Protein AF-A0A2R6I097-F1 (afdb_monomer_lite)

Structure (mmCIF, N/CA/C/O backbone):
data_AF-A0A2R6I097-F1
#
_entry.id   AF-A0A2R6I097-F1
#
loop_
_atom_site.group_PDB
_atom_site.id
_atom_site.type_symbol
_atom_site.label_atom_id
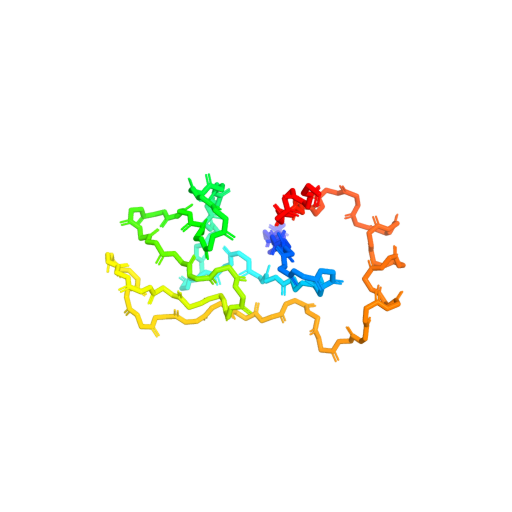_atom_site.label_alt_id
_atom_site.label_comp_id
_atom_site.label_asym_id
_atom_site.label_entity_id
_atom_site.label_seq_id
_atom_site.pdbx_PDB_ins_code
_atom_site.Cartn_x
_atom_site.Cartn_y
_atom_site.Cartn_z
_atom_site.occupancy
_atom_site.B_iso_or_equiv
_atom_site.auth_seq_id
_atom_site.auth_comp_id
_atom_site.auth_asym_id
_atom_site.auth_atom_id
_atom_site.pdbx_PDB_model_num
ATOM 1 N N . MET A 1 1 ? 4.048 -28.047 7.854 1.00 38.00 1 MET A N 1
ATOM 2 C CA . MET A 1 1 ? 3.691 -26.659 8.221 1.00 38.00 1 MET A CA 1
ATOM 3 C C . MET A 1 1 ? 4.423 -25.737 7.258 1.00 38.00 1 MET A C 1
ATOM 5 O O . MET A 1 1 ? 5.643 -25.741 7.271 1.00 38.00 1 MET A O 1
ATOM 9 N N . LYS A 1 2 ? 3.720 -25.070 6.335 1.00 38.78 2 LYS A N 1
ATOM 10 C CA . LYS A 1 2 ? 4.332 -24.219 5.302 1.00 38.78 2 LYS A CA 1
ATOM 11 C C . LYS A 1 2 ? 3.923 -22.782 5.612 1.00 38.78 2 LYS A C 1
ATOM 13 O O . LYS A 1 2 ? 2.765 -22.427 5.421 1.00 38.78 2 LYS A O 1
ATOM 18 N N . THR A 1 3 ? 4.840 -22.014 6.192 1.00 46.94 3 THR A N 1
ATOM 19 C CA . THR A 1 3 ? 4.654 -20.598 6.524 1.00 46.94 3 THR A CA 1
ATOM 20 C C . THR A 1 3 ? 4.210 -19.864 5.258 1.00 46.94 3 THR A C 1
ATOM 22 O O . THR A 1 3 ? 4.891 -19.931 4.233 1.00 46.94 3 THR A O 1
ATOM 25 N N . GLY A 1 4 ? 3.013 -19.273 5.285 1.00 39.88 4 GLY A N 1
ATOM 26 C CA . GLY A 1 4 ? 2.431 -18.586 4.135 1.00 39.88 4 GLY A CA 1
ATOM 27 C C . GLY A 1 4 ? 3.313 -17.411 3.734 1.00 39.88 4 GLY A C 1
ATOM 28 O O . GLY A 1 4 ? 3.565 -16.528 4.550 1.00 39.88 4 GLY A O 1
ATOM 29 N N . ALA A 1 5 ? 3.811 -17.436 2.498 1.00 45.75 5 ALA A N 1
ATOM 30 C CA . ALA A 1 5 ? 4.650 -16.382 1.954 1.00 45.75 5 ALA A CA 1
ATOM 31 C C . ALA A 1 5 ? 3.882 -15.057 1.974 1.00 45.75 5 ALA A C 1
ATOM 33 O O . ALA A 1 5 ? 2.808 -14.929 1.381 1.00 45.75 5 ALA A O 1
ATOM 34 N N . VAL A 1 6 ? 4.444 -14.084 2.678 1.00 49.50 6 VAL A N 1
ATOM 35 C CA . VAL A 1 6 ? 3.997 -12.701 2.642 1.00 49.50 6 VAL A CA 1
ATOM 36 C C . VAL A 1 6 ? 4.427 -12.146 1.287 1.00 49.50 6 VAL A C 1
ATOM 38 O O . VAL A 1 6 ? 5.610 -11.935 1.054 1.00 49.50 6 VAL A O 1
ATOM 41 N N . GLN A 1 7 ? 3.494 -12.013 0.348 1.00 49.97 7 GLN A N 1
ATOM 42 C CA . GLN A 1 7 ? 3.816 -11.531 -0.996 1.00 49.97 7 GLN A CA 1
ATOM 43 C C . GLN A 1 7 ? 3.752 -9.995 -1.032 1.00 49.97 7 GLN A C 1
ATOM 45 O O . GLN A 1 7 ? 2.748 -9.431 -0.599 1.00 49.97 7 GLN A O 1
ATOM 50 N N . PRO A 1 8 ? 4.775 -9.299 -1.537 1.00 46.97 8 PRO A N 1
ATOM 51 C CA . PRO A 1 8 ? 4.722 -7.853 -1.711 1.00 46.97 8 PRO A CA 1
ATOM 52 C C . PRO A 1 8 ? 3.934 -7.440 -2.972 1.00 46.97 8 PRO A C 1
ATOM 54 O O . PRO A 1 8 ? 3.790 -8.206 -3.926 1.00 46.97 8 PRO A O 1
ATOM 57 N N . ALA A 1 9 ? 3.406 -6.218 -2.952 1.00 54.12 9 ALA A N 1
ATOM 58 C CA . ALA A 1 9 ? 2.792 -5.487 -4.054 1.00 54.12 9 ALA A CA 1
ATOM 59 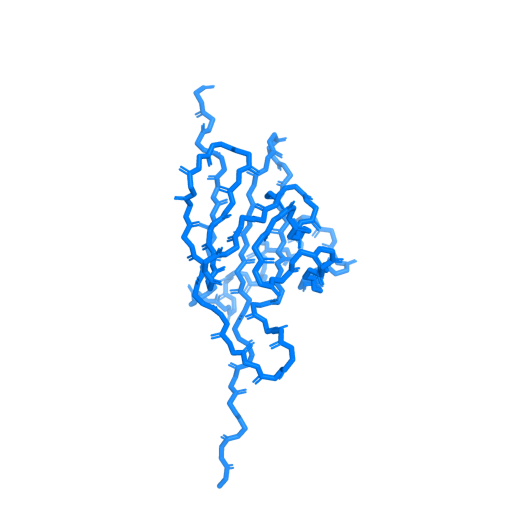C C . ALA A 1 9 ? 3.567 -4.174 -4.253 1.00 54.12 9 ALA A C 1
ATOM 61 O O . ALA A 1 9 ? 3.704 -3.396 -3.317 1.00 54.12 9 ALA A O 1
ATOM 62 N N . ALA A 1 10 ? 4.087 -3.919 -5.449 1.00 53.97 10 ALA A N 1
ATOM 63 C CA . ALA A 1 10 ? 4.812 -2.700 -5.790 1.00 53.97 10 ALA A CA 1
ATOM 64 C C . ALA A 1 10 ? 3.947 -1.693 -6.537 1.00 53.97 10 ALA A C 1
ATOM 66 O O . ALA A 1 10 ? 2.911 -2.057 -7.063 1.00 53.97 10 ALA A O 1
ATOM 67 N N . ALA A 1 11 ? 4.363 -0.438 -6.560 1.00 54.00 11 ALA A N 1
ATOM 68 C CA . ALA A 1 11 ? 3.634 0.731 -7.011 1.00 54.00 11 ALA A CA 1
ATOM 69 C C . ALA A 1 11 ? 4.607 1.725 -7.693 1.00 54.00 11 ALA A C 1
ATOM 71 O O . ALA A 1 11 ? 5.753 1.805 -7.258 1.00 54.00 11 ALA A O 1
ATOM 72 N N . THR A 1 12 ? 4.225 2.490 -8.729 1.00 48.53 12 THR A N 1
ATOM 73 C CA . THR A 1 12 ? 5.062 3.621 -9.212 1.00 48.53 12 THR A CA 1
ATOM 74 C C . THR A 1 12 ? 4.311 4.939 -9.283 1.00 48.53 12 THR A C 1
ATOM 76 O O . THR A 1 12 ? 3.206 4.992 -9.807 1.00 48.53 12 THR A O 1
ATOM 79 N N . GLU A 1 13 ? 4.962 6.022 -8.859 1.00 49.12 13 GLU A N 1
ATOM 80 C CA . GLU A 1 13 ? 4.586 7.402 -9.181 1.00 49.12 13 GLU A CA 1
ATOM 81 C C . GLU A 1 13 ? 5.858 8.144 -9.633 1.00 49.12 13 GLU A C 1
ATOM 83 O O . GLU A 1 13 ? 6.901 8.053 -8.985 1.00 49.12 13 GLU A O 1
ATOM 88 N N . ASN A 1 14 ? 5.820 8.820 -10.789 1.00 45.50 14 ASN A N 1
ATOM 89 C CA . ASN A 1 14 ? 6.926 9.642 -11.320 1.00 45.50 14 ASN A CA 1
ATOM 90 C C . ASN A 1 14 ? 8.304 8.948 -11.395 1.00 45.50 14 ASN A C 1
ATOM 92 O O . ASN A 1 14 ? 9.330 9.526 -11.042 1.00 45.50 14 ASN A O 1
ATOM 96 N N . GLY A 1 15 ? 8.338 7.686 -11.832 1.00 48.31 15 GLY A N 1
ATOM 97 C CA . GLY A 1 15 ? 9.582 6.913 -11.964 1.00 48.31 15 GLY A CA 1
ATOM 98 C C . GLY A 1 15 ? 10.173 6.421 -10.637 1.00 48.31 15 GLY A C 1
ATOM 99 O O . GLY A 1 15 ? 11.169 5.701 -10.649 1.00 48.31 15 GLY A O 1
ATOM 100 N N . THR A 1 16 ? 9.541 6.742 -9.504 1.00 50.97 16 THR A N 1
ATOM 101 C CA . THR A 1 16 ? 9.880 6.165 -8.203 1.00 50.97 16 THR A CA 1
ATOM 102 C C . THR A 1 16 ? 9.061 4.898 -8.023 1.00 50.97 16 THR A C 1
ATOM 104 O O . THR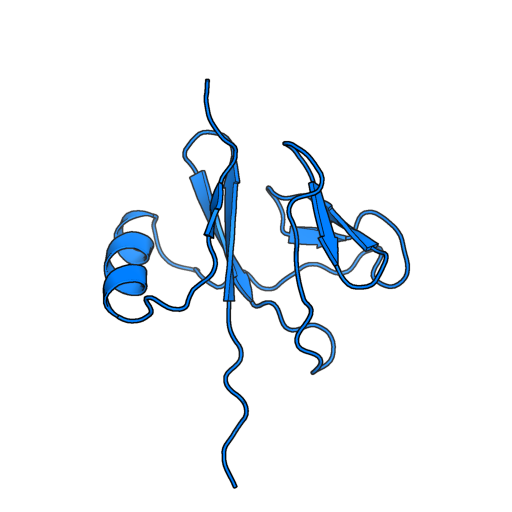 A 1 16 ? 7.832 4.928 -8.066 1.00 50.97 16 THR A O 1
ATOM 107 N N . LEU A 1 17 ? 9.754 3.773 -7.882 1.00 58.59 17 LEU A N 1
ATOM 108 C CA . LEU A 1 17 ? 9.157 2.459 -7.707 1.00 58.59 17 LEU A CA 1
ATOM 109 C C . LEU A 1 17 ? 9.157 2.144 -6.212 1.00 58.59 17 LEU A C 1
ATOM 111 O O . LEU A 1 17 ? 10.220 1.990 -5.617 1.00 58.59 17 LEU A O 1
ATOM 115 N N . VAL A 1 18 ? 7.972 2.105 -5.608 1.00 66.25 18 VAL A N 1
ATOM 116 C CA . VAL A 1 18 ? 7.778 1.839 -4.181 1.00 66.25 18 VAL A CA 1
ATOM 117 C C . VAL A 1 18 ? 7.159 0.463 -4.030 1.00 66.25 18 VAL A C 1
ATOM 119 O O . VAL A 1 18 ? 6.115 0.181 -4.605 1.00 66.25 18 VAL A O 1
ATOM 122 N N . ALA A 1 19 ? 7.803 -0.427 -3.284 1.00 73.00 19 ALA A N 1
ATOM 123 C CA . ALA A 1 19 ? 7.257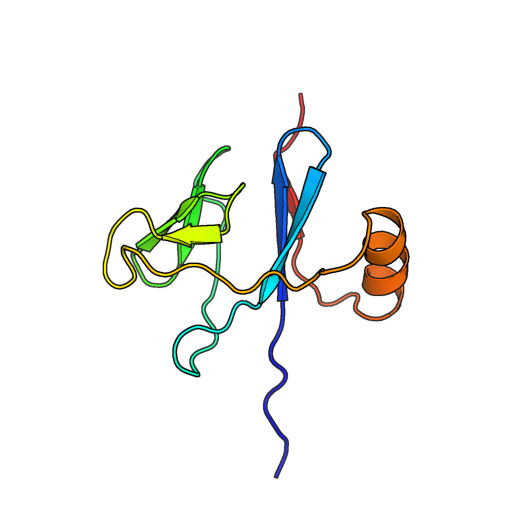 -1.744 -2.996 1.00 73.00 19 ALA A CA 1
ATOM 124 C C . ALA A 1 19 ? 6.641 -1.778 -1.596 1.00 73.00 19 ALA A C 1
ATOM 126 O O . ALA A 1 19 ? 7.237 -1.254 -0.662 1.00 73.00 19 ALA A O 1
ATOM 127 N N . TYR A 1 20 ? 5.487 -2.425 -1.437 1.00 79.62 20 TYR A N 1
ATOM 128 C CA . TYR A 1 20 ? 4.796 -2.610 -0.162 1.00 79.62 20 TYR A CA 1
ATOM 129 C C . TYR A 1 20 ? 4.564 -4.085 0.145 1.00 79.62 20 TYR A C 1
ATOM 131 O O . TYR A 1 20 ? 4.284 -4.897 -0.731 1.00 79.62 20 TYR A O 1
ATOM 139 N N . VAL A 1 21 ? 4.624 -4.451 1.415 1.00 82.25 21 VAL A N 1
ATOM 140 C CA . VAL A 1 21 ? 4.163 -5.737 1.923 1.00 82.25 21 VAL A CA 1
ATOM 141 C C . VAL A 1 21 ? 2.634 -5.726 1.940 1.00 82.25 21 VAL A C 1
ATOM 143 O O . VAL A 1 21 ? 2.018 -4.904 2.611 1.00 82.25 21 VAL A O 1
ATOM 146 N N . ARG A 1 22 ? 1.983 -6.665 1.237 1.00 84.12 22 ARG A N 1
ATOM 147 C CA . ARG A 1 22 ? 0.509 -6.683 1.116 1.00 84.12 22 ARG A CA 1
ATOM 148 C C . ARG A 1 22 ? -0.210 -7.275 2.340 1.00 84.12 22 ARG A C 1
ATOM 150 O O . ARG A 1 22 ? -1.335 -7.763 2.231 1.00 84.12 22 ARG A O 1
ATOM 157 N N . ARG A 1 23 ? 0.455 -7.309 3.498 1.00 85.00 23 ARG A N 1
ATOM 158 C CA . ARG A 1 23 ? -0.048 -7.955 4.714 1.00 85.00 23 ARG A CA 1
ATOM 159 C C . ARG A 1 23 ? -0.425 -6.919 5.757 1.00 85.00 23 ARG A C 1
ATOM 161 O O . ARG A 1 23 ? 0.419 -6.149 6.192 1.00 85.00 23 ARG A O 1
ATOM 168 N N . VAL A 1 24 ? -1.687 -6.953 6.164 1.00 86.50 24 VAL A N 1
ATOM 169 C CA . VAL A 1 24 ? -2.272 -6.085 7.190 1.00 86.50 24 VAL A CA 1
ATOM 170 C C . VAL A 1 24 ? -2.930 -6.995 8.217 1.00 86.50 24 VAL A C 1
ATOM 172 O O . VAL A 1 24 ? -3.673 -7.896 7.837 1.00 86.50 24 VAL A O 1
ATOM 175 N N . ASP A 1 25 ? -2.586 -6.838 9.496 1.00 86.38 25 ASP A N 1
ATOM 176 C CA . ASP A 1 25 ? -3.130 -7.634 10.612 1.00 86.38 25 ASP A CA 1
ATOM 177 C C . ASP A 1 25 ? -3.080 -9.161 10.405 1.00 86.38 25 ASP A C 1
ATOM 179 O O . ASP A 1 25 ? -3.935 -9.921 10.852 1.00 86.38 25 ASP A O 1
ATOM 183 N N . GLY A 1 26 ? -2.049 -9.644 9.706 1.00 83.31 26 GLY A N 1
ATOM 184 C CA . GLY A 1 26 ? -1.889 -11.069 9.416 1.00 83.31 26 GLY A CA 1
ATOM 185 C C . GLY A 1 26 ? -2.727 -11.588 8.239 1.00 83.31 26 GLY A C 1
ATOM 186 O O . GLY A 1 26 ? -2.585 -12.756 7.866 1.00 83.31 26 GLY A O 1
ATOM 187 N N . GLU A 1 27 ? -3.522 -10.739 7.596 1.00 84.56 27 GLU A N 1
ATOM 188 C CA . GLU A 1 27 ? -4.237 -11.053 6.365 1.00 84.56 27 GLU A CA 1
ATOM 189 C C . GLU A 1 27 ? -3.463 -10.547 5.150 1.00 84.56 27 GLU A C 1
ATOM 191 O O . GLU A 1 27 ? -2.834 -9.494 5.167 1.00 84.56 27 GLU A O 1
ATOM 196 N N . THR A 1 28 ? -3.462 -11.332 4.077 1.00 87.31 28 THR A N 1
ATOM 197 C CA . THR A 1 28 ? -2.867 -10.935 2.801 1.00 87.31 28 THR A CA 1
ATOM 198 C C . THR A 1 28 ? -3.943 -10.309 1.932 1.00 87.31 28 THR A C 1
ATOM 200 O O . THR A 1 28 ? -4.799 -11.018 1.409 1.00 87.31 28 THR A O 1
ATOM 203 N N . LEU A 1 29 ? -3.884 -8.989 1.774 1.00 89.00 29 LEU A N 1
ATOM 204 C CA . LEU A 1 29 ? -4.868 -8.244 1.006 1.00 89.00 29 LEU A CA 1
ATOM 205 C C . LEU A 1 29 ? -4.592 -8.353 -0.497 1.00 89.00 29 LEU A C 1
ATOM 207 O O . LEU A 1 29 ? -3.445 -8.442 -0.947 1.00 89.00 29 LEU A O 1
ATOM 211 N N . GLN A 1 30 ? -5.667 -8.325 -1.281 1.00 87.69 30 GLN A N 1
ATOM 212 C CA . GLN A 1 30 ? -5.592 -8.209 -2.733 1.00 87.69 30 GLN A CA 1
ATOM 213 C C . GLN A 1 30 ? -5.744 -6.744 -3.120 1.00 87.69 30 GLN A C 1
ATOM 215 O O . GLN A 1 30 ? -6.776 -6.133 -2.842 1.00 87.69 30 GLN A O 1
ATOM 220 N N . PHE A 1 31 ? -4.695 -6.203 -3.733 1.00 87.00 31 PHE A N 1
ATOM 221 C CA . PHE A 1 31 ? -4.663 -4.839 -4.237 1.00 87.00 31 PHE A CA 1
ATOM 222 C C . PHE A 1 31 ? -4.937 -4.823 -5.731 1.00 87.00 31 PHE A C 1
ATOM 224 O O . PHE A 1 31 ? -4.401 -5.645 -6.469 1.00 87.00 31 PHE A O 1
ATOM 231 N N . GLU A 1 32 ? -5.723 -3.849 -6.160 1.00 85.50 32 GLU A N 1
ATOM 232 C CA . GLU A 1 32 ? -5.951 -3.510 -7.558 1.00 85.50 32 GLU A CA 1
ATOM 233 C C . GLU A 1 32 ? -5.726 -2.012 -7.769 1.00 85.50 32 GLU A C 1
ATOM 235 O O . GLU A 1 32 ? -5.845 -1.204 -6.841 1.00 85.50 32 GLU A O 1
ATOM 240 N N . ARG A 1 33 ? -5.384 -1.624 -8.998 1.00 85.44 33 ARG A N 1
ATOM 241 C CA . ARG A 1 33 ? -5.231 -0.212 -9.346 1.00 85.44 33 ARG A CA 1
ATOM 242 C C . ARG A 1 33 ? -6.613 0.431 -9.436 1.00 85.44 33 ARG A C 1
ATOM 244 O O . ARG A 1 33 ? -7.444 -0.042 -10.205 1.00 85.44 33 ARG A O 1
ATOM 251 N N . ALA A 1 34 ? -6.850 1.491 -8.663 1.00 86.88 34 ALA A N 1
ATOM 252 C CA . ALA A 1 34 ? -8.104 2.241 -8.729 1.00 86.88 34 ALA A CA 1
ATOM 253 C C . ALA A 1 34 ? -8.019 3.365 -9.773 1.00 86.88 34 ALA A C 1
ATOM 255 O O . ALA A 1 34 ? -8.859 3.456 -10.661 1.00 86.88 34 ALA A O 1
ATOM 256 N N . ASP A 1 35 ? -6.976 4.189 -9.682 1.00 86.50 35 ASP A N 1
ATOM 257 C CA . ASP A 1 35 ? -6.668 5.283 -10.610 1.00 86.50 35 ASP A CA 1
ATOM 258 C C . ASP A 1 35 ? -5.158 5.576 -10.576 1.00 86.50 35 ASP A C 1
ATOM 260 O O . ASP A 1 35 ? -4.398 4.694 -10.198 1.00 86.50 35 ASP A O 1
ATOM 264 N N . ALA A 1 36 ? -4.703 6.763 -10.997 1.00 82.50 36 ALA A N 1
ATOM 265 C CA . ALA A 1 36 ? -3.286 7.138 -11.001 1.00 82.50 36 ALA A CA 1
ATOM 266 C C . ALA A 1 36 ? -2.696 7.375 -9.597 1.00 82.50 36 ALA A C 1
ATOM 268 O O . ALA A 1 36 ? -1.494 7.206 -9.406 1.00 82.50 36 ALA A O 1
ATOM 269 N N . THR A 1 37 ? -3.518 7.681 -8.601 1.00 86.38 37 THR A N 1
ATOM 270 C CA . THR A 1 37 ? -3.087 8.068 -7.249 1.00 86.38 37 THR A CA 1
ATOM 271 C C . THR A 1 37 ? -3.433 7.002 -6.216 1.00 86.38 37 THR A C 1
ATOM 273 O O . THR A 1 37 ? -2.765 6.906 -5.192 1.00 86.38 37 THR A O 1
ATOM 276 N N . TYR A 1 38 ? -4.422 6.148 -6.490 1.00 89.25 38 TYR A N 1
ATOM 277 C CA . TYR A 1 38 ? -4.934 5.193 -5.514 1.00 89.25 38 TYR A CA 1
ATOM 278 C C . TYR A 1 38 ? -4.868 3.732 -5.975 1.00 89.25 38 TYR A C 1
ATOM 280 O O . TYR A 1 38 ? -5.010 3.387 -7.155 1.00 89.25 38 TYR A O 1
ATOM 288 N N . LEU A 1 39 ? -4.678 2.857 -4.991 1.00 91.19 39 LEU A N 1
ATOM 289 C CA . LEU A 1 39 ? -4.977 1.431 -5.030 1.00 91.19 39 LEU A CA 1
ATOM 290 C C . LEU A 1 39 ? -6.279 1.168 -4.267 1.00 91.19 39 LEU A C 1
ATOM 292 O O . LEU A 1 39 ? -6.677 1.943 -3.395 1.00 91.19 39 LEU A O 1
ATOM 296 N N . ARG A 1 40 ? -6.920 0.037 -4.548 1.00 93.94 40 ARG A N 1
ATOM 297 C CA . ARG A 1 40 ? -8.066 -0.462 -3.788 1.00 93.94 40 ARG A CA 1
ATOM 298 C C . ARG A 1 40 ? -7.761 -1.847 -3.238 1.00 93.94 40 ARG A C 1
ATOM 300 O O . ARG A 1 40 ? -7.260 -2.699 -3.961 1.00 93.94 40 ARG A O 1
ATOM 307 N N . ALA A 1 41 ? -8.075 -2.067 -1.966 1.00 94.56 41 ALA A N 1
ATOM 308 C CA . ALA A 1 41 ? -8.007 -3.381 -1.330 1.00 94.56 41 ALA A CA 1
ATOM 309 C C . ALA A 1 41 ? -8.950 -3.439 -0.132 1.00 94.56 41 ALA A C 1
ATOM 311 O O . ALA A 1 41 ? -9.043 -2.474 0.626 1.00 94.56 41 ALA A O 1
ATOM 312 N N . SER A 1 42 ? -9.647 -4.564 0.054 1.00 94.62 42 SER A N 1
ATOM 313 C CA . SER A 1 42 ? -10.521 -4.797 1.219 1.00 94.62 42 SER A CA 1
ATOM 314 C C . SER A 1 42 ? -11.495 -3.634 1.501 1.00 94.62 42 SER A C 1
ATOM 316 O O . SER A 1 42 ? -11.680 -3.179 2.629 1.00 94.62 42 SER A O 1
ATOM 318 N N . ARG A 1 43 ? -12.118 -3.104 0.437 1.00 95.94 43 ARG A N 1
ATOM 319 C CA . ARG A 1 43 ? -13.049 -1.953 0.483 1.00 95.94 43 ARG A CA 1
ATOM 320 C C . ARG A 1 43 ? -12.437 -0.634 0.993 1.00 95.94 43 ARG A C 1
ATOM 322 O O . ARG A 1 43 ? -13.192 0.279 1.299 1.00 95.94 43 ARG A O 1
ATOM 329 N N . SER A 1 44 ? -11.113 -0.534 1.043 1.00 96.12 44 SER A N 1
ATOM 330 C CA . SER A 1 44 ? -10.368 0.680 1.395 1.00 96.12 44 SER A CA 1
ATOM 331 C C . SER A 1 44 ? -9.611 1.201 0.174 1.00 96.12 44 SER A C 1
ATOM 333 O O . SER A 1 44 ? -9.167 0.405 -0.667 1.00 96.12 44 SER A O 1
ATOM 335 N N . ARG A 1 45 ? -9.458 2.522 0.065 1.00 95.62 45 ARG A N 1
ATOM 336 C CA . ARG A 1 45 ? -8.542 3.177 -0.874 1.00 95.62 45 ARG A CA 1
ATOM 337 C C . ARG A 1 45 ? -7.220 3.467 -0.187 1.00 95.62 45 ARG A C 1
ATOM 339 O O . ARG A 1 45 ? -7.184 3.926 0.951 1.00 95.62 45 ARG A O 1
ATOM 346 N N . TRP A 1 46 ? -6.141 3.226 -0.914 1.00 94.12 46 TRP A N 1
ATOM 347 C CA . TRP A 1 46 ? -4.774 3.362 -0.434 1.00 94.12 46 TRP A CA 1
ATOM 348 C C . TRP A 1 46 ? -4.014 4.293 -1.360 1.00 94.12 46 TRP A C 1
ATOM 350 O O . TRP A 1 46 ? -4.031 4.095 -2.572 1.00 94.12 46 TRP A O 1
ATOM 360 N N . GLU A 1 47 ? -3.368 5.311 -0.811 1.00 91.56 47 GLU A N 1
ATOM 361 C CA . GLU A 1 47 ? -2.519 6.211 -1.576 1.00 91.56 47 GLU A CA 1
ATOM 362 C C . GLU A 1 47 ? -1.306 5.443 -2.099 1.00 91.56 47 GLU A C 1
ATOM 364 O O . GLU A 1 47 ? -0.563 4.823 -1.340 1.00 91.56 47 GLU A O 1
ATOM 369 N N . LEU A 1 48 ? -1.130 5.464 -3.415 1.00 85.38 48 LEU A N 1
ATOM 370 C CA . LEU A 1 48 ? -0.113 4.696 -4.116 1.00 85.38 48 LEU A CA 1
ATOM 371 C C . LEU A 1 48 ? 1.304 5.094 -3.686 1.00 85.38 48 LEU A C 1
ATOM 373 O O . LEU A 1 48 ? 2.158 4.226 -3.550 1.00 85.38 48 LEU A O 1
ATOM 377 N N . ALA A 1 49 ? 1.544 6.393 -3.491 1.00 82.62 49 ALA A N 1
ATOM 378 C CA . ALA A 1 49 ? 2.865 6.940 -3.191 1.00 82.62 49 ALA A CA 1
ATOM 379 C C . ALA A 1 49 ? 3.336 6.650 -1.758 1.00 82.62 49 ALA A C 1
ATOM 381 O O . ALA A 1 49 ? 4.538 6.567 -1.504 1.00 82.62 49 ALA A O 1
ATOM 382 N N . THR A 1 50 ? 2.403 6.519 -0.810 1.00 84.75 50 THR A N 1
ATOM 383 C CA . THR A 1 50 ? 2.720 6.365 0.619 1.00 84.75 50 THR A CA 1
ATOM 384 C C . THR A 1 50 ? 2.315 5.011 1.190 1.00 84.75 50 THR A C 1
ATOM 386 O O . THR A 1 50 ? 2.801 4.634 2.254 1.00 84.75 50 THR A O 1
ATOM 389 N N . GLY A 1 51 ? 1.455 4.260 0.500 1.00 88.06 51 GLY A N 1
ATOM 390 C CA . GLY A 1 51 ? 0.899 3.002 0.986 1.00 88.06 51 GLY A CA 1
ATOM 391 C C . GLY A 1 51 ? -0.083 3.204 2.138 1.00 88.06 51 GLY A C 1
ATOM 392 O O . GLY A 1 51 ? -0.332 2.266 2.891 1.00 88.06 51 GLY A O 1
ATOM 393 N N . ARG A 1 52 ? -0.621 4.416 2.327 1.00 93.75 52 ARG A N 1
ATOM 394 C CA . ARG A 1 52 ? -1.545 4.736 3.421 1.00 93.75 52 ARG A CA 1
ATOM 395 C C . ARG A 1 52 ? -2.995 4.580 2.988 1.00 93.75 52 ARG A C 1
ATOM 397 O O . ARG A 1 52 ? -3.406 5.150 1.982 1.00 93.75 52 ARG A O 1
ATOM 404 N N . ALA A 1 53 ? -3.791 3.866 3.77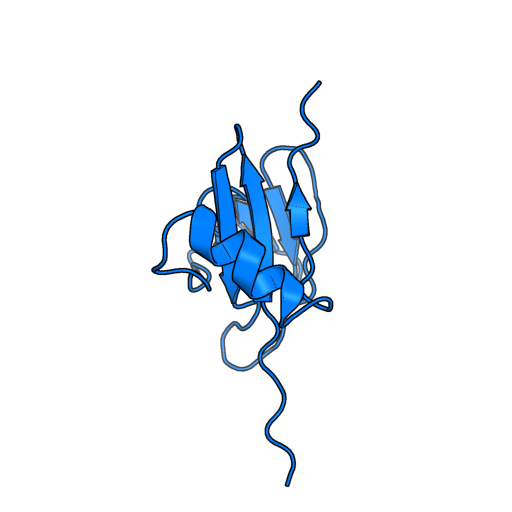2 1.00 96.00 53 ALA A N 1
ATOM 405 C CA . ALA A 1 53 ? -5.235 3.832 3.609 1.00 96.00 53 ALA A CA 1
ATOM 406 C C . ALA A 1 53 ? -5.842 5.185 3.998 1.00 96.00 53 ALA A C 1
ATOM 408 O O . ALA A 1 53 ? -5.667 5.662 5.124 1.00 96.00 53 ALA A O 1
ATOM 409 N N . VAL A 1 54 ? -6.553 5.796 3.055 1.00 97.44 54 VAL A N 1
ATOM 410 C CA . VAL A 1 54 ? -7.171 7.121 3.214 1.00 97.44 54 VAL A CA 1
ATOM 411 C C . VAL A 1 54 ? -8.664 7.045 3.520 1.00 97.44 54 VAL A C 1
ATOM 413 O O . VAL A 1 54 ? -9.251 8.058 3.881 1.00 97.44 54 VAL A O 1
ATOM 416 N N . ASP A 1 55 ? -9.280 5.870 3.363 1.00 96.56 55 ASP A N 1
ATOM 417 C CA . ASP A 1 55 ? -10.663 5.614 3.755 1.00 96.56 55 ASP A CA 1
ATOM 418 C C . ASP A 1 55 ? -10.946 4.121 3.980 1.00 96.56 55 ASP A C 1
ATOM 420 O O . ASP A 1 55 ? -10.099 3.251 3.758 1.00 96.56 55 ASP A O 1
ATOM 424 N N . GLY A 1 56 ? -12.182 3.835 4.389 1.00 95.62 56 GLY A N 1
ATOM 425 C CA . GLY A 1 56 ? -12.705 2.482 4.501 1.00 95.62 56 GLY A CA 1
ATOM 426 C C . GLY A 1 56 ? -12.233 1.751 5.762 1.00 95.62 56 GLY A C 1
ATOM 427 O O . GLY A 1 56 ? -11.747 2.368 6.706 1.00 95.62 56 GLY A O 1
ATOM 428 N N . PRO A 1 57 ? -12.408 0.418 5.815 1.00 96.81 57 PRO A N 1
ATOM 429 C CA . PRO A 1 57 ? -12.105 -0.375 7.008 1.00 96.81 57 PRO A CA 1
ATOM 430 C C . PRO A 1 57 ? -10.662 -0.296 7.522 1.00 96.81 57 PRO A C 1
ATOM 432 O O . PRO A 1 57 ? -10.436 -0.595 8.690 1.00 96.81 57 PRO A O 1
ATOM 435 N N . HIS A 1 58 ? -9.703 0.071 6.671 1.00 95.31 58 HIS A N 1
ATOM 436 C CA . HIS A 1 58 ? -8.292 0.182 7.039 1.00 95.31 58 HIS A CA 1
ATOM 437 C C . HIS A 1 58 ? -7.814 1.636 7.162 1.00 95.31 58 HIS A C 1
ATOM 439 O O . HIS A 1 58 ? -6.611 1.861 7.214 1.00 95.31 58 HIS A O 1
ATOM 445 N N . GLU A 1 59 ? -8.712 2.630 7.179 1.00 96.62 59 GLU A N 1
ATOM 446 C CA . GLU A 1 59 ? -8.340 4.050 7.241 1.00 96.62 59 GLU A CA 1
ATOM 447 C C . GLU A 1 59 ? -7.297 4.336 8.337 1.00 96.62 59 GLU A C 1
ATOM 449 O O . GLU A 1 59 ? -7.447 3.949 9.496 1.00 96.62 59 GLU A O 1
ATOM 454 N N . GLY A 1 60 ? -6.216 5.022 7.956 1.00 94.31 60 GLY A N 1
ATOM 455 C CA . GLY A 1 60 ? -5.107 5.353 8.852 1.00 94.31 60 GLY A CA 1
ATOM 456 C C . GLY A 1 60 ? -3.996 4.301 8.921 1.00 94.31 60 GLY A C 1
ATOM 457 O O . GLY A 1 60 ? -2.898 4.639 9.366 1.00 94.31 60 GLY A O 1
ATOM 458 N N . THR A 1 61 ? -4.219 3.079 8.433 1.00 94.19 61 THR A N 1
ATOM 459 C CA . THR A 1 61 ? -3.173 2.057 8.302 1.00 94.19 61 THR A CA 1
ATOM 460 C C . THR A 1 61 ? -2.181 2.432 7.200 1.00 94.19 61 THR A C 1
ATOM 462 O O . THR A 1 61 ? -2.567 2.905 6.132 1.00 94.19 61 THR A O 1
ATOM 465 N N . ALA A 1 62 ? -0.892 2.189 7.439 1.00 90.44 62 ALA A N 1
ATOM 466 C CA . ALA A 1 62 ? 0.158 2.287 6.430 1.00 90.44 62 ALA A CA 1
ATOM 467 C C . ALA A 1 62 ? 0.721 0.896 6.134 1.00 90.44 62 ALA A C 1
ATOM 469 O O . ALA A 1 62 ? 0.963 0.115 7.055 1.00 90.44 62 ALA A O 1
ATOM 470 N N . LEU A 1 63 ? 0.922 0.590 4.854 1.00 88.06 63 LEU A N 1
ATOM 471 C CA . LEU A 1 63 ? 1.617 -0.621 4.443 1.00 88.06 63 LEU A CA 1
ATOM 472 C C . LEU A 1 63 ? 3.104 -0.508 4.769 1.00 88.06 63 LEU A C 1
ATOM 474 O O . LEU A 1 63 ? 3.728 0.536 4.581 1.00 88.06 63 LEU A O 1
ATOM 478 N N . GLU A 1 64 ? 3.681 -1.615 5.217 1.00 82.19 64 GLU A N 1
ATOM 479 C CA . GLU A 1 64 ? 5.126 -1.735 5.367 1.00 82.19 64 GLU A CA 1
ATOM 480 C C . GLU A 1 64 ? 5.779 -1.674 3.981 1.00 82.19 64 GLU A C 1
ATOM 482 O O . GLU A 1 64 ? 5.351 -2.369 3.059 1.00 82.19 64 GLU A O 1
ATOM 487 N N . GLN A 1 65 ? 6.800 -0.835 3.806 1.00 75.88 65 GLN A N 1
ATOM 488 C CA . GLN A 1 65 ? 7.558 -0.811 2.557 1.00 75.88 65 GLN A CA 1
ATOM 489 C C . GLN A 1 65 ? 8.409 -2.078 2.459 1.00 75.88 65 GLN A C 1
ATOM 491 O O . GLN A 1 65 ? 9.194 -2.386 3.348 1.00 75.88 65 GLN A O 1
ATOM 496 N N . ALA A 1 66 ? 8.272 -2.808 1.356 1.00 68.69 66 ALA A N 1
ATOM 497 C CA . ALA A 1 66 ? 9.052 -4.011 1.080 1.00 68.69 66 ALA A CA 1
ATOM 498 C C . ALA A 1 66 ? 10.516 -3.700 0.716 1.00 68.69 66 ALA A C 1
ATOM 500 O O . ALA A 1 66 ? 11.336 -4.611 0.627 1.00 68.69 66 ALA A O 1
ATOM 501 N N . THR A 1 67 ? 10.854 -2.428 0.502 1.00 58.34 67 THR A N 1
ATOM 502 C CA . THR A 1 67 ? 12.209 -1.976 0.192 1.00 58.34 67 THR A CA 1
ATOM 503 C C . THR A 1 67 ? 12.639 -0.876 1.152 1.00 58.34 67 THR A C 1
ATOM 505 O O . THR A 1 67 ? 12.224 0.265 1.004 1.00 58.34 67 THR A O 1
ATOM 508 N N . ASP A 1 68 ? 13.560 -1.205 2.055 1.00 51.34 68 ASP A N 1
ATOM 509 C CA . ASP A 1 68 ? 14.475 -0.231 2.680 1.00 51.34 68 ASP A CA 1
ATOM 510 C C . ASP A 1 68 ? 15.647 0.119 1.721 1.00 51.34 68 ASP A C 1
ATOM 512 O O . ASP A 1 68 ? 16.564 0.872 2.039 1.00 51.34 68 ASP A O 1
ATOM 516 N N . ALA A 1 69 ? 15.657 -0.481 0.520 1.00 44.19 69 ALA A N 1
ATOM 517 C CA . ALA A 1 69 ? 16.775 -0.488 -0.415 1.00 44.19 69 ALA A CA 1
ATOM 518 C C . ALA A 1 69 ? 16.484 0.315 -1.694 1.00 44.19 69 ALA A C 1
ATOM 520 O O . ALA A 1 69 ? 15.407 0.235 -2.279 1.00 44.19 69 ALA A O 1
ATOM 521 N N . SER A 1 70 ? 17.503 1.058 -2.133 1.00 50.81 70 SER A N 1
ATOM 522 C CA . SER A 1 70 ? 17.550 1.917 -3.325 1.00 50.81 70 SER A CA 1
ATOM 523 C C . SER A 1 70 ? 16.891 1.295 -4.581 1.00 50.81 70 SER A C 1
ATOM 525 O O . SER A 1 70 ? 16.981 0.080 -4.756 1.00 50.81 70 SER A O 1
ATOM 527 N N . PRO A 1 71 ? 16.332 2.085 -5.525 1.00 53.94 71 PRO A N 1
ATOM 528 C CA . PRO A 1 71 ? 15.665 1.589 -6.742 1.00 53.94 71 PRO A CA 1
ATOM 529 C C . PRO A 1 71 ? 16.459 0.560 -7.567 1.00 53.94 71 PRO A C 1
ATOM 531 O O . PRO A 1 71 ? 15.875 -0.295 -8.227 1.00 53.94 71 PRO A O 1
ATOM 534 N N . MET A 1 72 ? 17.794 0.593 -7.505 1.00 51.75 72 MET A N 1
ATOM 535 C CA . MET A 1 72 ? 18.669 -0.406 -8.136 1.00 51.75 72 MET A CA 1
ATOM 536 C C . MET A 1 72 ? 18.485 -1.821 -7.561 1.00 51.75 72 MET A C 1
ATOM 538 O O . MET A 1 72 ? 18.591 -2.805 -8.289 1.00 51.75 72 MET A O 1
ATOM 542 N N . PHE A 1 73 ? 18.171 -1.935 -6.270 1.00 56.78 73 PHE A N 1
ATOM 543 C CA . PHE A 1 73 ? 17.949 -3.208 -5.586 1.00 56.78 73 PHE A CA 1
ATOM 544 C C . PHE A 1 73 ? 16.614 -3.848 -5.976 1.00 56.78 73 PHE A C 1
ATOM 546 O O . PHE A 1 73 ? 16.508 -5.071 -6.001 1.00 56.78 73 PHE A O 1
ATOM 553 N N . PHE A 1 74 ? 15.613 -3.040 -6.342 1.00 58.41 74 PHE A N 1
AT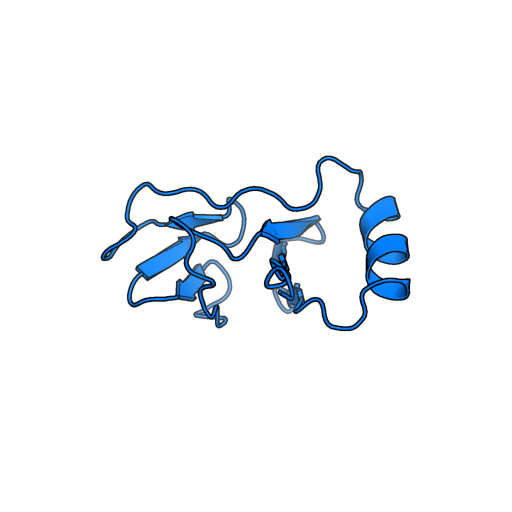OM 554 C CA . PHE A 1 74 ? 14.321 -3.547 -6.799 1.00 58.41 74 PHE A CA 1
ATOM 555 C C . PHE A 1 74 ? 14.437 -4.342 -8.107 1.00 58.41 74 PHE A C 1
ATOM 557 O O . PHE A 1 74 ? 13.814 -5.392 -8.243 1.00 58.41 74 PHE A O 1
ATOM 564 N N . PHE A 1 75 ? 15.252 -3.880 -9.062 1.00 61.12 75 PHE A N 1
ATOM 565 C CA . PHE A 1 75 ? 15.454 -4.610 -10.318 1.00 61.12 75 PHE A CA 1
ATOM 566 C C . PHE A 1 75 ? 16.071 -5.989 -10.071 1.00 61.12 75 PHE A C 1
ATOM 568 O O . PHE A 1 75 ? 15.559 -6.979 -10.585 1.00 61.12 75 PHE A O 1
ATOM 575 N N . ALA A 1 76 ? 17.087 -6.062 -9.205 1.00 61.12 76 ALA A N 1
ATOM 576 C CA . ALA A 1 76 ? 17.667 -7.334 -8.782 1.00 61.12 76 ALA A CA 1
ATOM 577 C C . ALA A 1 76 ? 16.644 -8.207 -8.030 1.00 61.12 76 ALA A C 1
ATOM 579 O O . ALA A 1 76 ? 16.530 -9.397 -8.299 1.00 61.12 76 ALA A O 1
ATOM 580 N N . TRP A 1 77 ? 15.846 -7.626 -7.130 1.00 62.28 77 TRP A N 1
ATOM 581 C CA . TRP A 1 77 ? 14.788 -8.337 -6.404 1.00 62.28 77 TRP A CA 1
ATOM 582 C C . TRP A 1 77 ? 13.746 -8.951 -7.342 1.00 62.28 77 TRP A C 1
ATOM 584 O O . TRP A 1 77 ? 13.347 -10.098 -7.155 1.00 62.28 77 TRP A O 1
ATOM 594 N N . LYS A 1 78 ? 13.325 -8.218 -8.378 1.00 59.62 78 LYS A N 1
ATOM 595 C CA . LYS A 1 78 ? 12.354 -8.700 -9.368 1.00 59.62 78 LYS A CA 1
ATOM 596 C C . LYS A 1 78 ? 12.865 -9.923 -10.132 1.00 59.62 78 LYS A C 1
ATOM 598 O O . LYS A 1 78 ? 12.059 -10.787 -10.466 1.00 59.62 78 LYS A O 1
ATOM 603 N N . ASP A 1 79 ? 14.169 -10.007 -10.391 1.00 62.84 79 ASP A N 1
ATOM 604 C CA . ASP A 1 79 ? 14.771 -11.175 -11.046 1.00 62.84 79 ASP A CA 1
ATOM 605 C C . ASP A 1 79 ? 14.708 -12.427 -10.158 1.00 62.84 79 ASP A C 1
ATOM 607 O O . ASP A 1 79 ? 14.512 -13.532 -10.664 1.00 62.84 79 ASP A O 1
ATOM 611 N N . PHE A 1 80 ? 14.803 -12.264 -8.834 1.00 54.59 80 PHE A N 1
ATOM 612 C CA . PHE A 1 80 ? 14.691 -13.368 -7.872 1.00 54.59 80 PHE A CA 1
ATOM 613 C C . PHE A 1 80 ? 13.252 -13.654 -7.409 1.00 54.59 80 PHE A C 1
ATOM 615 O O . PHE A 1 80 ? 12.984 -14.750 -6.916 1.00 54.59 80 PHE A O 1
ATOM 622 N N . HIS A 1 81 ? 12.328 -12.705 -7.584 1.00 57.12 81 HIS A N 1
ATOM 623 C CA . HIS A 1 81 ? 10.932 -12.783 -7.138 1.00 57.12 81 HIS A CA 1
ATOM 624 C C . HIS A 1 81 ? 9.954 -12.345 -8.246 1.00 57.12 81 HIS A C 1
ATOM 626 O O . HIS A 1 81 ? 9.253 -11.331 -8.090 1.00 57.12 81 HIS A O 1
ATOM 632 N N . PRO A 1 82 ? 9.895 -13.079 -9.376 1.00 58.28 82 PRO A N 1
ATOM 633 C CA . PRO A 1 82 ? 9.103 -12.711 -10.552 1.00 58.28 82 PRO A CA 1
ATOM 634 C C . PRO A 1 82 ? 7.590 -12.655 -10.294 1.00 58.28 82 PRO A C 1
ATOM 636 O O . PRO A 1 82 ? 6.865 -12.004 -11.041 1.00 58.28 82 PRO A O 1
ATOM 639 N N . GLU A 1 83 ? 7.105 -13.305 -9.238 1.00 56.97 83 GLU A N 1
ATOM 640 C CA . GLU A 1 83 ? 5.710 -13.285 -8.792 1.00 56.97 83 GLU A CA 1
ATOM 641 C C . GLU A 1 83 ? 5.289 -11.982 -8.088 1.00 56.97 83 GLU A C 1
ATOM 643 O O . GLU A 1 83 ? 4.115 -11.818 -7.747 1.00 56.97 83 GLU A O 1
ATOM 648 N N . THR A 1 84 ? 6.224 -11.055 -7.853 1.00 58.72 84 THR A N 1
ATOM 649 C CA . THR A 1 84 ? 5.930 -9.748 -7.253 1.00 58.72 84 THR A CA 1
ATOM 650 C C . THR A 1 84 ? 5.041 -8.936 -8.194 1.00 58.72 84 THR A C 1
ATOM 652 O O . THR A 1 84 ? 5.451 -8.573 -9.297 1.00 58.72 84 THR A O 1
ATOM 655 N N . ALA A 1 85 ? 3.822 -8.618 -7.756 1.00 57.62 85 ALA A N 1
ATOM 656 C CA . ALA A 1 85 ? 2.929 -7.749 -8.516 1.00 57.62 85 ALA A CA 1
ATOM 657 C C . ALA A 1 85 ? 3.467 -6.311 -8.487 1.00 57.62 85 ALA A C 1
ATOM 659 O O . ALA A 1 85 ? 3.742 -5.797 -7.408 1.00 57.62 85 ALA A O 1
ATOM 660 N N . VAL A 1 86 ? 3.609 -5.662 -9.646 1.00 56.19 86 VAL A N 1
ATOM 661 C CA . VAL A 1 86 ? 4.092 -4.274 -9.774 1.00 56.19 86 VAL A CA 1
ATOM 662 C C . VAL A 1 86 ? 2.997 -3.413 -10.404 1.00 56.19 86 VAL A C 1
ATOM 664 O O . VAL A 1 86 ? 2.579 -3.661 -11.531 1.00 56.19 86 VAL A O 1
ATOM 667 N N . TYR A 1 87 ? 2.545 -2.390 -9.688 1.00 52.88 87 TYR A N 1
ATOM 668 C CA . TYR A 1 87 ? 1.458 -1.481 -10.042 1.00 52.88 87 TYR A CA 1
ATOM 669 C C . TYR A 1 87 ? 2.012 -0.117 -10.448 1.00 52.88 87 TYR A C 1
ATOM 671 O O . TYR A 1 87 ? 2.076 0.819 -9.660 1.00 52.88 87 TYR A O 1
ATOM 679 N N . GLY A 1 88 ? 2.424 0.030 -11.701 1.00 46.00 88 GLY A N 1
ATOM 680 C CA . GLY A 1 88 ? 2.916 1.325 -12.158 1.00 46.00 88 GLY A CA 1
ATOM 681 C C . GLY A 1 88 ? 1.821 2.401 -12.287 1.00 46.00 88 GLY A C 1
ATOM 682 O O . GLY A 1 88 ? 0.661 2.098 -12.575 1.00 46.00 88 GLY A O 1
ATOM 683 N N . ALA A 1 89 ? 2.173 3.678 -12.135 1.00 35.53 89 ALA A N 1
ATOM 684 C CA . ALA A 1 89 ? 1.549 4.743 -12.911 1.00 35.53 89 ALA A CA 1
ATOM 685 C C . ALA A 1 89 ? 2.013 4.577 -14.361 1.00 35.53 89 ALA A C 1
ATOM 687 O O . ALA A 1 89 ? 3.210 4.627 -14.654 1.00 35.53 89 ALA A O 1
ATOM 688 N N . ALA A 1 90 ? 1.065 4.335 -15.265 1.00 31.62 90 ALA A N 1
ATOM 689 C CA . ALA A 1 90 ? 1.324 4.442 -16.690 1.00 31.62 90 ALA A CA 1
ATOM 690 C C . ALA A 1 90 ? 1.679 5.907 -16.983 1.00 31.62 90 ALA A C 1
ATOM 692 O O . ALA A 1 90 ? 0.811 6.775 -16.946 1.00 31.62 90 ALA A O 1
ATOM 693 N N . GLY A 1 91 ? 2.966 6.181 -17.196 1.00 30.20 91 GLY A N 1
ATOM 694 C CA . GLY A 1 91 ? 3.412 7.455 -17.739 1.00 30.20 91 GLY A CA 1
ATOM 695 C C . GLY A 1 91 ? 2.993 7.539 -19.203 1.00 30.20 91 GLY A C 1
ATOM 696 O O . GLY A 1 91 ? 3.345 6.660 -19.990 1.00 30.20 91 GLY A O 1
ATOM 697 N N . THR A 1 92 ? 2.210 8.560 -19.541 1.00 31.55 92 THR A N 1
ATOM 698 C CA . THR A 1 92 ? 2.180 9.136 -20.893 1.00 31.55 92 THR A CA 1
ATOM 699 C C . THR A 1 92 ? 3.443 9.934 -21.147 1.00 31.55 92 THR A C 1
ATOM 701 O O . THR A 1 92 ? 3.835 10.672 -20.213 1.00 31.55 92 THR A O 1
#

Sequence (92 aa):
MKTGAVQPAAATENGTLVAYVRRVDGETLQFERADATYLRASRSRWELATGRAVDGPHEGTALEQATDASPMFFFAWKDFHPETAVYGAAGT

Foldseek 3Di:
DDPDDQAKEWEEDPPDIWIFRCDDPNDRWDWDDPDLQWIDTPNFTAGRVFQATCDDPRHGDHTHTPDPDDPVVVVVVCVVVVVHHHHYNPDD

pLDDT: mean 70.58, std 20.22, range [30.2, 97.44]

Secondary structure (DSSP, 8-state):
--PPP--EEEEEETTEEEEEE-EETTEEPPPEE-SSSEEEETTEEEETTT-BB-SGGGTT-BPPBS-SS-HHHHHHHHHH-TT-EEE-----

Radius of gyration: 12.94 Å; chains: 1; bounding box: 32×36×32 Å